Protein AF-A0A371GDV0-F1 (afdb_monomer_lite)

Sequence (166 aa):
MFTSFVPSLDIGCRSHICTNVKDLKGSTILAKDEVSLHLGNGTEVATLVVGIYLLLKLDNFYFIPTIDRNIIYISCLDKKGFSIIIKDKCCCLYLNDVFYANVLISNELYVLYLDMPIHNTNVKRAPNETIRSGFPYFITFIYDLNRYGFVYLIRHKVEAFEKFKE

pLDDT: mean 82.51, std 10.7, range [32.47, 93.88]

Foldseek 3Di:
DDPFQKAFEDQPDDAWEDQDCVQFDPKDFDDFPNDWDQDPVRDIDTFGIWGARPLLRDGGYTYDNPDPHTYDHVVSCVVVQWDWDDPPQWIWIDHPNHTQFTFHQDPNTGITGLQDWDWPLDKDADPPVLVVVQQRIWTWTAHRPPRDIDIDGHNDSVCSVVVVVD

Radius of gyration: 19.34 Å; chains: 1; bounding box: 46×32×54 Å

Structure (mmCIF, N/CA/C/O backbone):
data_AF-A0A371GDV0-F1
#
_entry.id   AF-A0A371GDV0-F1
#
loop_
_atom_site.group_PDB
_atom_site.id
_atom_site.type_symbol
_atom_site.label_atom_id
_atom_site.label_alt_id
_atom_site.label_comp_id
_atom_site.label_asym_id
_atom_site.label_entity_id
_atom_site.label_seq_id
_atom_site.pdbx_PDB_ins_code
_atom_site.Cartn_x
_atom_site.Cartn_y
_atom_site.Cartn_z
_atom_site.occupancy
_atom_site.B_iso_or_equiv
_atom_site.auth_seq_id
_atom_site.auth_comp_id
_atom_site.auth_asym_id
_atom_site.auth_atom_id
_atom_site.pdbx_PDB_model_num
ATOM 1 N N . MET A 1 1 ? 12.908 7.810 14.530 1.00 32.47 1 MET A N 1
ATOM 2 C CA . MET A 1 1 ? 12.203 6.652 15.119 1.00 32.47 1 MET A CA 1
ATOM 3 C C . MET A 1 1 ? 10.989 6.418 14.236 1.00 32.47 1 MET A C 1
ATOM 5 O O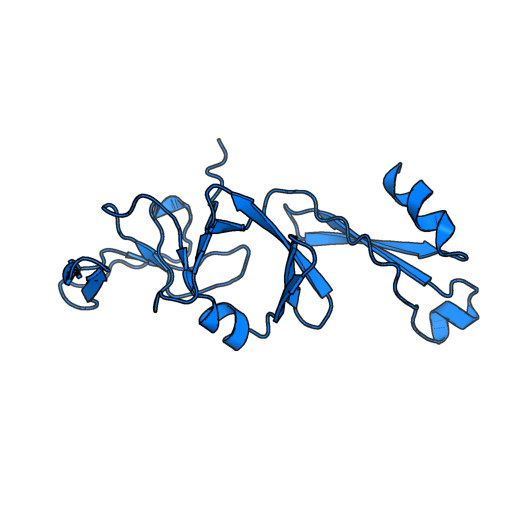 . MET A 1 1 ? 10.025 7.161 14.345 1.00 32.47 1 MET A O 1
ATOM 9 N N . PHE A 1 2 ? 11.129 5.550 13.233 1.00 40.69 2 PHE A N 1
ATOM 10 C CA . PHE A 1 2 ? 10.126 5.349 12.185 1.00 40.69 2 PHE A CA 1
ATOM 11 C C . PHE A 1 2 ? 9.046 4.412 12.725 1.00 40.69 2 PHE A 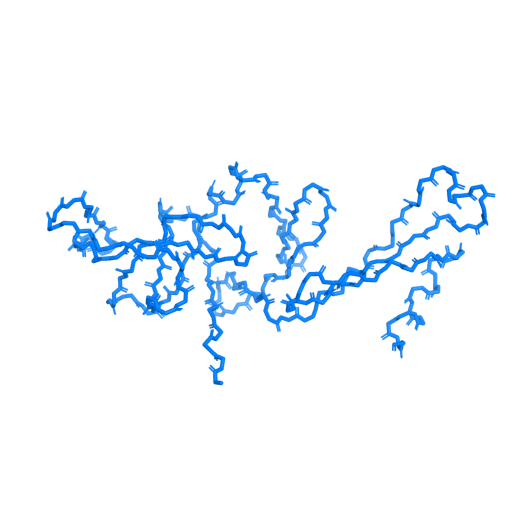C 1
ATOM 13 O O . PHE A 1 2 ? 9.347 3.265 13.046 1.00 40.69 2 PHE A O 1
ATOM 20 N N . THR A 1 3 ? 7.815 4.893 12.887 1.00 46.19 3 THR A N 1
ATOM 21 C CA . THR A 1 3 ? 6.669 3.993 13.022 1.00 46.19 3 THR A CA 1
ATOM 22 C C . THR A 1 3 ? 6.352 3.513 11.612 1.00 46.19 3 THR A C 1
ATOM 24 O O . THR A 1 3 ? 5.746 4.236 10.827 1.00 46.19 3 THR A O 1
ATOM 27 N N . SER A 1 4 ? 6.865 2.339 11.234 1.00 62.69 4 SER A N 1
ATOM 28 C CA . SER A 1 4 ? 6.491 1.723 9.965 1.00 62.69 4 SER A CA 1
ATOM 29 C C . SER A 1 4 ? 5.032 1.299 10.089 1.00 62.69 4 SER A C 1
ATOM 31 O O . SER A 1 4 ? 4.677 0.325 10.754 1.00 62.69 4 SER A O 1
ATOM 33 N N . PHE A 1 5 ? 4.144 2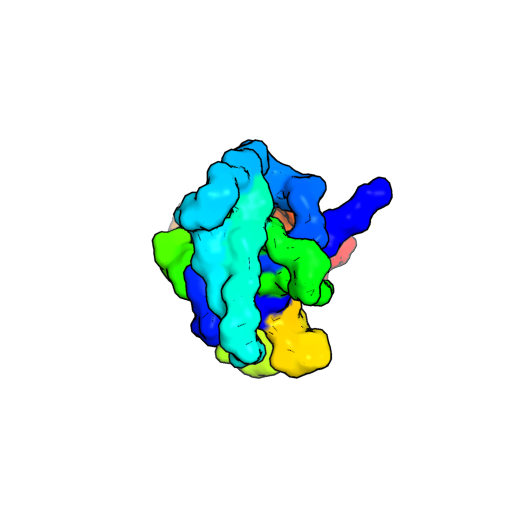.093 9.504 1.00 74.12 5 PHE A N 1
ATOM 34 C CA . PHE A 1 5 ? 2.777 1.661 9.290 1.00 74.12 5 PHE A CA 1
ATOM 35 C C . PHE A 1 5 ? 2.829 0.472 8.325 1.00 74.12 5 PHE A C 1
ATOM 37 O O . PHE A 1 5 ? 3.058 0.648 7.130 1.00 74.12 5 PHE A O 1
ATOM 44 N N . VAL A 1 6 ? 2.669 -0.740 8.860 1.00 86.06 6 VAL A N 1
ATOM 45 C CA . VAL A 1 6 ? 2.717 -1.996 8.100 1.00 86.06 6 VAL A CA 1
ATOM 46 C C . VAL A 1 6 ? 1.310 -2.602 8.069 1.00 86.06 6 VAL A C 1
ATOM 48 O O . VAL A 1 6 ? 0.921 -3.305 9.007 1.00 86.06 6 VAL A O 1
ATOM 51 N N . PRO A 1 7 ? 0.491 -2.278 7.053 1.00 90.75 7 PRO A N 1
ATOM 52 C CA . PRO A 1 7 ? -0.877 -2.758 6.967 1.00 90.75 7 PRO A CA 1
ATOM 53 C C . PRO A 1 7 ? -0.970 -4.112 6.269 1.00 90.75 7 PRO A C 1
ATOM 55 O O . PRO A 1 7 ? -0.239 -4.413 5.324 1.00 90.75 7 PRO A O 1
ATOM 58 N N . SER A 1 8 ? -1.947 -4.900 6.704 1.00 92.94 8 SER A N 1
ATOM 59 C CA . SER A 1 8 ? -2.414 -6.075 5.969 1.00 92.94 8 SER A CA 1
ATOM 60 C C . SER A 1 8 ? -3.525 -5.689 4.993 1.00 92.94 8 SER A C 1
ATOM 62 O O . SER A 1 8 ? -4.343 -4.816 5.288 1.00 92.94 8 SER A O 1
ATOM 64 N N . LEU A 1 9 ? -3.537 -6.303 3.814 1.00 93.25 9 LEU A N 1
ATOM 65 C CA . LEU A 1 9 ? -4.625 -6.164 2.856 1.00 93.25 9 LEU A CA 1
ATOM 66 C C . LEU A 1 9 ? -5.729 -7.162 3.203 1.00 93.25 9 LEU A C 1
ATOM 68 O O . LEU A 1 9 ? -5.455 -8.355 3.339 1.00 93.25 9 LEU A O 1
ATOM 72 N N . ASP A 1 10 ? -6.964 -6.681 3.304 1.00 92.56 10 ASP A N 1
ATOM 73 C CA . ASP A 1 10 ? -8.107 -7.510 3.674 1.00 92.56 10 ASP A CA 1
ATOM 74 C C . ASP A 1 10 ? -9.291 -7.280 2.721 1.00 92.56 10 ASP A C 1
ATOM 76 O O . ASP A 1 10 ? -9.672 -6.144 2.414 1.00 92.56 10 ASP A O 1
ATOM 80 N N . ILE A 1 11 ? -9.834 -8.391 2.214 1.00 90.12 11 ILE A N 1
ATOM 81 C CA . ILE A 1 11 ? -11.017 -8.440 1.342 1.00 90.12 11 ILE A CA 1
ATOM 82 C C . ILE A 1 11 ? -12.296 -8.499 2.193 1.00 90.12 11 ILE A C 1
ATOM 84 O O . ILE A 1 11 ? -13.350 -8.051 1.750 1.00 90.12 11 ILE A O 1
ATOM 88 N N . GLY A 1 12 ? -12.212 -9.055 3.406 1.00 89.88 12 GLY A N 1
ATOM 89 C CA . GLY A 1 12 ? -13.344 -9.278 4.304 1.00 89.88 12 GLY A CA 1
ATOM 90 C C . GLY A 1 12 ? -13.730 -8.067 5.154 1.00 89.88 12 GLY A C 1
ATOM 91 O O . GLY A 1 12 ? -14.810 -8.062 5.747 1.00 89.88 12 GLY A O 1
ATOM 92 N N . CYS A 1 13 ? -12.893 -7.031 5.214 1.00 89.38 13 CYS A N 1
ATOM 93 C CA . CYS A 1 13 ? -13.213 -5.804 5.934 1.00 89.38 13 CYS A CA 1
ATOM 94 C C . CYS A 1 13 ? -14.046 -4.834 5.078 1.00 89.38 13 CYS A C 1
ATOM 96 O O . CYS A 1 13 ? -14.204 -5.001 3.872 1.00 89.38 13 CYS A O 1
ATOM 98 N N . ARG A 1 14 ? -14.613 -3.805 5.718 1.00 89.31 14 ARG A N 1
ATOM 99 C CA . ARG A 1 14 ? -15.402 -2.749 5.047 1.00 89.31 14 ARG A CA 1
ATOM 100 C C . ARG A 1 14 ? -14.815 -1.350 5.203 1.00 89.31 14 ARG A C 1
ATOM 102 O O . ARG A 1 14 ? -15.349 -0.398 4.638 1.00 89.31 14 ARG A O 1
ATOM 109 N N . SER A 1 15 ? -13.730 -1.242 5.962 1.00 91.12 15 SER A N 1
ATOM 110 C CA . SER A 1 15 ? -13.149 0.020 6.397 1.00 91.12 15 SER A CA 1
ATOM 111 C C . SER A 1 15 ? -11.647 -0.128 6.573 1.00 91.12 15 SER A C 1
ATOM 113 O O . SER A 1 15 ? -11.155 -1.194 6.944 1.00 91.12 15 SER A O 1
ATOM 115 N N . HIS A 1 16 ? -10.920 0.960 6.338 1.00 93.50 16 HIS A N 1
ATOM 116 C CA . HIS A 1 16 ? -9.518 1.046 6.709 1.00 93.50 16 HIS A CA 1
ATOM 117 C C . HIS A 1 16 ? -9.386 1.165 8.226 1.00 93.50 16 HIS A C 1
ATOM 119 O O . HIS A 1 16 ? -10.087 1.966 8.846 1.00 93.50 16 HIS A O 1
ATOM 125 N N . ILE A 1 17 ? -8.476 0.396 8.818 1.00 92.50 17 ILE A N 1
ATOM 126 C CA . ILE A 1 17 ? -8.254 0.383 10.265 1.00 92.50 17 ILE A CA 1
ATOM 127 C C . IL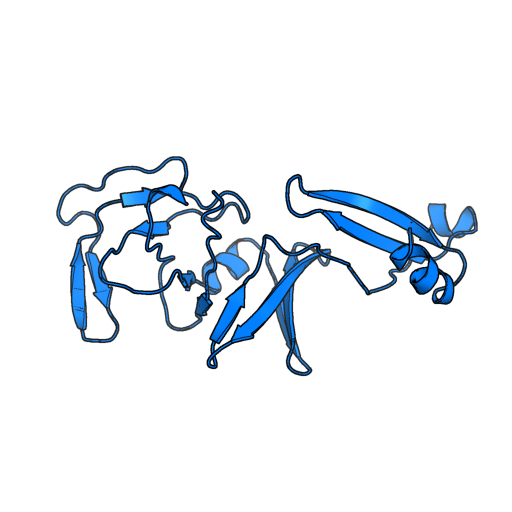E A 1 17 ? -6.812 0.773 10.545 1.00 92.50 17 ILE A C 1
ATOM 129 O O . ILE A 1 17 ? -5.880 0.287 9.899 1.00 92.50 17 ILE A O 1
ATOM 133 N N . CYS A 1 18 ? -6.640 1.650 11.527 1.00 91.56 18 CYS A N 1
ATOM 134 C CA . CYS A 1 18 ? -5.343 2.047 12.040 1.00 91.56 18 CYS A CA 1
ATOM 135 C C . CYS A 1 18 ? -5.258 1.783 13.546 1.00 91.56 18 CYS A C 1
ATOM 137 O O . CYS A 1 18 ? -6.203 2.050 14.286 1.00 91.56 18 CYS A O 1
ATOM 139 N N . THR A 1 19 ? -4.109 1.302 14.009 1.00 90.19 19 THR A N 1
ATOM 140 C CA . THR A 1 19 ? -3.831 1.037 15.429 1.00 90.19 19 THR A CA 1
ATOM 141 C C . THR A 1 19 ? -3.027 2.151 16.095 1.00 90.19 19 THR A C 1
ATOM 143 O O . THR A 1 19 ? -2.772 2.099 17.296 1.00 90.19 19 THR A O 1
ATOM 146 N N . ASN A 1 20 ? -2.638 3.187 15.345 1.00 87.81 20 ASN A N 1
ATOM 147 C CA . ASN A 1 20 ? -1.878 4.324 15.852 1.00 87.81 20 ASN A CA 1
ATOM 148 C C . ASN A 1 20 ? -2.208 5.617 15.089 1.00 87.81 20 ASN A C 1
ATOM 150 O O . ASN A 1 20 ? -1.750 5.841 13.973 1.00 87.81 20 ASN A O 1
ATOM 154 N N . VAL A 1 21 ? -2.929 6.534 15.739 1.00 87.19 21 VAL A N 1
ATOM 155 C CA . VAL A 1 21 ? -3.342 7.827 15.154 1.00 87.19 21 VAL A CA 1
ATOM 156 C C . VAL A 1 21 ? -2.174 8.648 14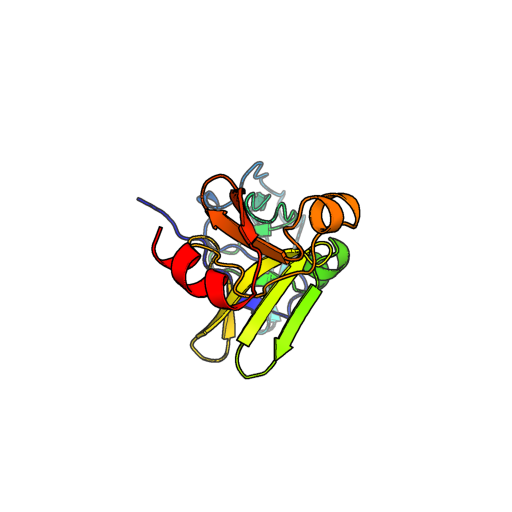.587 1.00 87.19 21 VAL A C 1
ATOM 158 O O . VAL A 1 21 ? -2.384 9.437 13.669 1.00 87.19 21 VAL A O 1
ATOM 161 N N . LYS A 1 22 ? -0.943 8.476 15.093 1.00 87.31 22 LYS A N 1
ATOM 162 C CA . LYS A 1 22 ? 0.238 9.213 14.604 1.00 87.31 22 LYS A CA 1
ATOM 163 C C . LYS A 1 22 ? 0.597 8.882 13.153 1.00 87.31 22 LYS A C 1
ATOM 165 O O . LYS A 1 22 ? 1.248 9.697 12.502 1.00 87.31 22 LYS A O 1
ATOM 170 N N . ASP A 1 23 ? 0.155 7.729 12.658 1.00 82.50 23 ASP A N 1
ATOM 171 C CA . ASP A 1 23 ? 0.371 7.302 11.275 1.00 82.50 23 ASP A CA 1
ATOM 172 C C . ASP A 1 23 ? -0.637 7.961 10.306 1.00 82.50 23 ASP A C 1
ATOM 174 O O . ASP A 1 23 ? -0.486 7.878 9.085 1.00 82.50 23 ASP A O 1
ATOM 178 N N . LEU A 1 24 ? -1.646 8.660 10.842 1.00 86.38 24 LEU A N 1
ATOM 179 C CA . LEU A 1 24 ? -2.678 9.367 10.088 1.00 86.38 24 LEU A CA 1
ATOM 180 C C . LEU A 1 24 ? -2.424 10.877 10.040 1.00 86.38 24 LEU A C 1
ATOM 182 O O . LEU A 1 24 ? -1.866 11.491 10.952 1.00 86.38 24 LEU A O 1
ATOM 186 N N . LYS A 1 25 ? -2.870 11.501 8.949 1.00 86.19 25 LYS A N 1
ATOM 187 C CA . LYS A 1 25 ? -2.785 12.947 8.711 1.00 86.19 25 LYS A CA 1
ATOM 188 C C . LYS A 1 25 ? -4.167 13.531 8.477 1.00 86.19 25 LYS A C 1
ATOM 190 O O . LYS A 1 25 ? -5.053 12.850 7.970 1.00 86.19 25 LYS A O 1
ATOM 195 N N . GLY A 1 26 ? -4.336 14.804 8.842 1.00 85.00 26 GLY A N 1
ATOM 196 C CA . GLY A 1 26 ? -5.645 15.467 8.784 1.00 85.00 26 GLY A CA 1
ATOM 197 C C . GLY A 1 26 ? -6.679 14.811 9.702 1.00 85.00 26 GLY A C 1
ATOM 198 O O . GLY A 1 26 ? -7.864 14.807 9.385 1.00 85.00 26 GLY A O 1
ATOM 199 N N . SER A 1 27 ? -6.220 14.200 10.796 1.00 85.88 27 SER A N 1
ATOM 200 C CA . SER A 1 27 ? -7.063 13.403 11.676 1.00 85.88 27 SER A CA 1
ATOM 201 C C . SER A 1 27 ? -8.109 14.264 12.381 1.00 85.88 27 SER A C 1
ATOM 203 O O . SER A 1 27 ? -7.773 15.313 12.930 1.00 85.88 27 SER A O 1
ATOM 205 N N . THR A 1 28 ? -9.359 13.807 12.390 1.00 87.38 28 THR A N 1
ATOM 206 C CA . THR A 1 28 ? -10.493 14.482 13.036 1.00 87.38 28 THR A CA 1
ATOM 207 C C . THR A 1 28 ? -11.096 13.570 14.098 1.00 87.38 28 THR A C 1
ATOM 209 O O . THR A 1 28 ? -11.224 12.364 13.879 1.00 87.38 28 THR A O 1
ATOM 212 N N . ILE A 1 29 ? -11.430 14.142 15.256 1.00 86.25 29 ILE A N 1
ATOM 213 C CA . ILE A 1 29 ? -12.131 13.433 16.332 1.00 86.25 29 ILE A CA 1
ATOM 214 C C . ILE A 1 29 ? -13.597 13.305 15.934 1.00 86.25 29 ILE A C 1
ATOM 216 O O . ILE A 1 29 ? -14.216 14.302 15.563 1.00 86.25 29 ILE A O 1
ATOM 220 N N . LEU A 1 30 ? -14.130 12.093 16.030 1.00 86.00 30 LEU A N 1
ATOM 221 C CA . LEU A 1 30 ? -15.540 11.829 15.769 1.00 86.00 30 LEU A CA 1
ATOM 222 C C . LEU A 1 30 ? -16.366 12.078 17.032 1.00 86.00 30 LEU A C 1
ATOM 224 O O . LEU A 1 30 ? -15.910 11.831 18.155 1.00 86.00 30 LEU A O 1
ATOM 228 N N . ALA A 1 31 ? -17.590 12.564 16.853 1.00 82.44 31 ALA A N 1
ATOM 229 C CA . ALA A 1 31 ? -18.554 12.628 17.934 1.00 82.44 31 ALA A CA 1
ATOM 230 C C . ALA A 1 31 ? -18.914 11.210 18.398 1.00 82.44 31 ALA A C 1
ATOM 232 O O . ALA A 1 31 ? -18.820 10.227 17.656 1.00 82.44 31 ALA A O 1
ATOM 233 N N . LYS A 1 32 ? -19.335 11.097 19.660 1.00 76.69 32 LYS A N 1
ATOM 234 C CA . LYS A 1 32 ? -19.792 9.819 20.202 1.00 76.69 32 LYS A CA 1
ATOM 235 C C . LYS A 1 32 ? -20.929 9.276 19.326 1.00 76.69 32 LYS A C 1
ATOM 237 O O . LYS A 1 32 ? -21.848 10.019 18.995 1.00 76.69 32 LYS A O 1
ATOM 242 N N . ASP A 1 33 ? -20.838 7.995 18.976 1.00 74.88 33 ASP A N 1
ATOM 243 C CA . ASP A 1 33 ? -21.821 7.261 18.170 1.00 74.88 33 ASP A CA 1
ATOM 244 C C . ASP A 1 33 ? -21.988 7.786 16.723 1.00 74.88 33 ASP A C 1
ATOM 246 O O . ASP A 1 33 ? -22.883 7.345 16.009 1.00 74.88 33 ASP A O 1
ATOM 250 N N . GLU A 1 34 ? -21.106 8.681 16.250 1.00 83.31 34 GLU A N 1
ATOM 251 C CA . GLU A 1 34 ? -21.110 9.161 14.857 1.00 83.31 34 GLU A CA 1
ATOM 252 C C . GLU A 1 34 ? -20.770 8.035 13.873 1.00 83.31 34 GLU A C 1
ATOM 254 O O . GLU A 1 34 ? -21.390 7.902 12.818 1.00 83.31 34 GLU A O 1
ATOM 259 N N . VAL A 1 35 ? -19.791 7.204 14.239 1.00 83.31 35 VAL A N 1
ATOM 260 C CA . VAL A 1 35 ? -19.423 5.996 13.500 1.00 83.31 35 VAL A CA 1
ATOM 261 C C . VAL A 1 35 ? -19.176 4.861 14.482 1.00 83.31 35 VAL A C 1
ATOM 263 O O . VAL A 1 35 ? -18.243 4.913 15.294 1.00 83.31 35 VAL A O 1
ATOM 266 N N . SER A 1 36 ? -19.968 3.800 14.356 1.00 84.25 36 SER A N 1
ATOM 267 C CA . SER A 1 36 ? -19.724 2.528 15.022 1.00 84.25 36 SER A CA 1
ATOM 268 C C . SER A 1 36 ? -19.312 1.455 14.018 1.00 84.25 36 SER A C 1
ATOM 270 O O . SER A 1 36 ? -19.820 1.366 12.897 1.00 84.25 36 SER A O 1
ATOM 272 N N . LEU A 1 37 ? -18.323 0.655 14.407 1.00 85.38 37 LEU A N 1
ATOM 273 C CA . LEU A 1 37 ? -17.807 -0.449 13.609 1.00 85.38 37 LEU A CA 1
ATOM 274 C C . LEU A 1 37 ? -18.061 -1.759 14.343 1.00 85.38 37 LEU A C 1
ATOM 276 O O . LEU A 1 37 ? -17.841 -1.862 15.547 1.00 85.38 37 LEU A O 1
ATOM 280 N N . HIS A 1 38 ? -18.502 -2.765 13.596 1.00 86.75 38 HIS A N 1
ATOM 281 C CA . HIS A 1 38 ? -18.688 -4.114 14.112 1.00 86.75 38 HIS A CA 1
ATOM 282 C C . HIS A 1 38 ? -17.444 -4.935 13.800 1.00 86.75 38 HIS A C 1
ATOM 284 O O . HIS A 1 38 ? -17.057 -5.085 12.639 1.00 86.75 38 HIS A O 1
ATOM 290 N N . LEU A 1 39 ? -16.814 -5.455 14.845 1.00 84.25 39 LEU A N 1
ATOM 291 C CA . LEU A 1 39 ? -15.691 -6.370 14.728 1.00 84.25 39 LEU A CA 1
ATOM 292 C C . LEU A 1 39 ? -16.178 -7.765 14.315 1.00 84.25 39 LEU A C 1
ATOM 294 O O . LEU A 1 39 ? -17.346 -8.114 14.487 1.00 84.25 39 LEU A O 1
ATOM 298 N N . GLY A 1 40 ? -15.267 -8.605 13.814 1.00 78.31 40 GLY A N 1
ATOM 299 C CA . GLY A 1 40 ? -15.595 -9.971 13.379 1.00 78.31 40 GLY A CA 1
ATOM 300 C C . GLY A 1 40 ? -16.144 -10.882 14.488 1.00 78.31 40 GLY A C 1
ATOM 301 O O . GLY A 1 40 ? -16.790 -11.882 14.195 1.00 78.31 40 GLY A O 1
ATOM 302 N N . ASN A 1 41 ? -15.935 -10.526 15.758 1.00 83.00 41 ASN A N 1
ATOM 303 C CA . ASN A 1 41 ? -16.502 -11.210 16.924 1.00 83.00 41 ASN A CA 1
ATOM 304 C C . ASN A 1 41 ? -17.880 -10.654 17.353 1.00 83.00 41 ASN A C 1
ATOM 306 O O . ASN A 1 41 ? -18.390 -11.040 18.402 1.00 83.00 41 ASN A O 1
ATOM 310 N N . GLY A 1 42 ? -18.459 -9.722 16.589 1.00 83.44 42 GLY A N 1
ATOM 311 C CA . GLY A 1 42 ? -19.738 -9.075 16.886 1.00 83.44 42 GLY A CA 1
ATOM 312 C C . GLY A 1 42 ? -19.659 -7.909 17.875 1.00 83.44 42 GLY A C 1
ATOM 313 O O . GLY A 1 42 ? -20.676 -7.265 18.114 1.00 83.44 42 GLY A O 1
ATOM 314 N N . THR A 1 43 ? -18.485 -7.602 18.439 1.00 87.38 43 THR A N 1
ATOM 315 C CA . THR A 1 43 ? -18.312 -6.426 19.299 1.00 87.38 43 THR A CA 1
ATOM 316 C C . THR A 1 43 ? -18.473 -5.147 18.484 1.00 87.38 43 THR A C 1
ATOM 318 O O . THR A 1 43 ? -17.793 -4.954 17.477 1.00 87.38 43 THR A O 1
ATOM 321 N N . GLU A 1 44 ? -19.339 -4.254 18.952 1.00 85.75 44 GLU A N 1
ATOM 322 C CA . GLU A 1 44 ? -19.458 -2.898 18.428 1.00 85.75 44 GLU A CA 1
ATOM 323 C C . GLU A 1 44 ? -18.428 -1.982 19.101 1.00 85.75 44 GLU A C 1
ATOM 325 O O . GLU A 1 44 ? -18.262 -1.992 20.323 1.00 85.75 44 GLU A O 1
ATOM 330 N N . VAL A 1 45 ? -17.717 -1.195 18.296 1.00 82.31 45 VAL A N 1
ATOM 331 C CA . VAL A 1 45 ? -16.703 -0.248 18.760 1.00 82.31 45 VAL A CA 1
ATOM 332 C C . VAL A 1 45 ? -16.992 1.127 18.176 1.00 82.31 45 VAL A C 1
ATOM 334 O O . VAL A 1 45 ? -17.050 1.300 16.957 1.00 82.31 45 VAL A O 1
ATOM 337 N N . ALA A 1 46 ? -17.136 2.121 19.053 1.00 78.25 46 ALA A N 1
ATOM 338 C CA . ALA A 1 46 ? -17.178 3.521 18.655 1.00 78.25 46 ALA A CA 1
ATOM 339 C C . ALA A 1 46 ? -15.791 3.954 18.166 1.00 78.25 46 ALA A C 1
ATOM 341 O O . ALA A 1 46 ? -14.790 3.760 18.864 1.00 78.25 46 ALA A O 1
ATOM 342 N N . THR A 1 47 ? -15.719 4.545 16.973 1.00 69.88 47 THR A N 1
ATOM 343 C CA . THR A 1 47 ? -14.440 5.056 16.473 1.00 69.88 47 THR A CA 1
ATOM 344 C C . THR A 1 47 ? -14.150 6.435 17.045 1.00 69.88 47 THR A C 1
ATOM 346 O O . THR A 1 47 ? -15.010 7.306 17.050 1.00 69.88 47 THR A O 1
ATOM 349 N N . LEU A 1 48 ? -12.910 6.649 17.485 1.00 73.56 48 LEU A N 1
ATOM 350 C CA . LEU A 1 48 ? -12.496 7.906 18.109 1.00 73.56 48 LEU A CA 1
ATOM 351 C C . LEU A 1 48 ? -11.932 8.918 17.107 1.00 73.56 48 LEU A C 1
ATOM 353 O O . LEU A 1 48 ? -12.061 10.123 17.308 1.00 73.56 48 LEU A O 1
ATOM 357 N N . VAL A 1 49 ? -11.268 8.442 16.049 1.00 81.44 49 VAL A N 1
ATOM 358 C CA . VAL A 1 49 ? -10.539 9.297 15.105 1.00 81.44 49 VAL A CA 1
ATOM 359 C C . VAL A 1 49 ? -10.626 8.736 13.690 1.00 81.44 49 VAL A C 1
ATOM 361 O O . VAL A 1 49 ? -10.435 7.534 13.494 1.00 81.44 49 VAL A O 1
ATOM 364 N N . VAL A 1 50 ? -10.846 9.622 12.716 1.00 88.31 50 VAL A N 1
ATOM 365 C CA . VAL A 1 50 ? -10.724 9.334 11.281 1.00 88.31 50 VAL A CA 1
ATOM 366 C C . VAL A 1 50 ? -9.581 10.138 10.663 1.00 88.31 50 VAL A C 1
ATOM 368 O O . VAL A 1 50 ? -9.383 11.291 11.040 1.00 88.31 50 VAL A O 1
ATOM 371 N N . GLY A 1 51 ? -8.823 9.574 9.720 1.00 83.38 51 GLY A N 1
ATOM 372 C CA . GLY A 1 51 ? -7.732 10.300 9.058 1.00 83.38 51 GLY A CA 1
ATOM 373 C C . GLY A 1 51 ? -7.307 9.747 7.698 1.00 83.38 51 GLY A C 1
ATOM 374 O O . GLY A 1 51 ? -7.920 8.827 7.154 1.00 83.38 51 GLY A O 1
ATOM 375 N N . ILE A 1 52 ? -6.251 10.347 7.140 1.00 80.62 52 ILE A N 1
ATOM 376 C CA . ILE A 1 52 ? -5.697 10.032 5.817 1.00 80.62 52 ILE A CA 1
ATOM 377 C C . ILE A 1 52 ? -4.333 9.363 5.972 1.00 80.62 52 ILE A C 1
ATOM 379 O O . ILE A 1 52 ? -3.450 9.888 6.655 1.00 80.62 52 ILE A O 1
ATOM 383 N N . TYR A 1 53 ? -4.120 8.262 5.256 1.00 78.62 53 TYR A N 1
ATOM 384 C CA . TYR A 1 53 ? -2.804 7.659 5.093 1.00 78.62 53 TYR A CA 1
ATOM 385 C C . TYR A 1 53 ? -2.107 8.208 3.837 1.00 78.62 53 TYR A C 1
ATOM 387 O O . TYR A 1 53 ? -2.499 7.926 2.701 1.00 78.62 53 TYR A O 1
ATOM 395 N N . LEU A 1 54 ? -1.071 9.031 4.036 1.00 68.75 54 LEU A N 1
ATOM 396 C CA . LEU A 1 54 ? -0.449 9.863 2.990 1.00 68.75 54 LEU A CA 1
ATOM 397 C C . LEU A 1 54 ? 0.201 9.079 1.844 1.00 68.75 54 LEU A C 1
ATOM 399 O O . LEU A 1 54 ? 0.145 9.531 0.698 1.00 68.75 54 LEU A O 1
ATOM 403 N N . LEU A 1 55 ? 0.835 7.939 2.135 1.00 73.12 55 LEU A N 1
ATOM 404 C CA . LEU A 1 55 ? 1.653 7.224 1.148 1.00 73.12 55 LEU A CA 1
ATOM 405 C C . LEU A 1 55 ? 0.810 6.696 -0.017 1.00 73.12 55 LEU A C 1
ATOM 407 O O . LEU A 1 55 ? 1.190 6.861 -1.177 1.00 73.12 55 LEU A O 1
ATOM 411 N N . LEU A 1 56 ? -0.373 6.159 0.281 1.00 79.56 56 LEU A N 1
ATOM 412 C CA . LEU A 1 56 ? -1.356 5.738 -0.722 1.00 79.56 56 LEU A CA 1
ATOM 413 C C . LEU A 1 56 ? -2.452 6.784 -0.977 1.00 79.56 56 LEU A C 1
ATOM 415 O O . LEU A 1 56 ? -3.295 6.578 -1.845 1.00 79.56 56 LEU A O 1
ATOM 419 N N . LYS A 1 57 ? -2.441 7.910 -0.247 1.00 83.56 57 LYS A N 1
ATOM 420 C CA . LYS A 1 57 ? -3.501 8.938 -0.264 1.00 83.56 57 LYS A CA 1
ATOM 421 C C . LYS A 1 57 ? -4.900 8.330 -0.079 1.00 83.56 57 LYS A C 1
ATOM 423 O O . LYS A 1 57 ? -5.854 8.683 -0.780 1.00 83.56 57 LYS A O 1
ATOM 428 N N . LEU A 1 58 ? -4.993 7.393 0.858 1.00 87.38 58 LEU A N 1
ATOM 429 C CA . LEU A 1 58 ? -6.241 6.742 1.237 1.00 87.38 58 LEU A CA 1
ATOM 430 C C . LEU A 1 58 ? -6.877 7.509 2.394 1.00 87.38 58 LEU A C 1
ATOM 432 O O . LEU A 1 58 ? -6.201 7.846 3.365 1.00 87.38 58 LEU A O 1
ATOM 436 N N . ASP A 1 59 ? -8.160 7.804 2.255 1.00 89.31 59 ASP A N 1
ATOM 437 C CA . ASP A 1 59 ? -8.985 8.496 3.243 1.00 89.31 59 ASP A CA 1
ATOM 438 C C . ASP A 1 59 ? -9.722 7.488 4.144 1.00 89.31 59 ASP A C 1
ATOM 440 O O . ASP A 1 59 ? -9.632 6.277 3.944 1.00 89.31 59 ASP A O 1
ATOM 444 N N . ASN A 1 60 ? -10.440 7.994 5.150 1.00 89.62 60 ASN A N 1
ATOM 445 C CA . ASN A 1 60 ? -11.338 7.203 5.996 1.00 89.62 60 ASN A CA 1
ATOM 446 C C . ASN A 1 60 ? -10.665 6.046 6.764 1.00 89.62 60 ASN A C 1
ATOM 448 O O . ASN A 1 60 ? -11.225 4.955 6.880 1.00 89.62 60 ASN A O 1
ATOM 452 N N . PHE A 1 61 ? -9.467 6.278 7.312 1.00 92.75 61 PHE A N 1
ATOM 453 C CA . PHE A 1 61 ? -8.863 5.371 8.294 1.00 92.75 61 PHE A CA 1
ATOM 454 C C . PHE A 1 61 ? -9.468 5.580 9.668 1.00 92.75 61 PHE A C 1
ATOM 456 O O . PHE A 1 61 ? -9.315 6.657 10.235 1.00 92.75 61 PHE A O 1
ATOM 463 N N . TYR A 1 62 ? -10.068 4.534 10.218 1.00 92.12 62 TYR A N 1
ATOM 464 C CA . TYR A 1 62 ? -10.666 4.532 11.544 1.00 92.12 62 TYR A CA 1
ATOM 465 C C . TYR A 1 62 ? -9.669 3.995 12.570 1.00 92.12 62 TYR A C 1
ATOM 467 O O . TYR A 1 62 ? -9.135 2.892 12.428 1.00 92.12 62 TYR A O 1
ATOM 475 N N . PHE A 1 63 ? -9.396 4.786 13.605 1.00 90.81 63 PHE A N 1
ATOM 476 C CA . PHE A 1 63 ? -8.533 4.360 14.700 1.00 90.81 63 PHE A CA 1
ATOM 477 C C . PHE A 1 63 ? -9.286 3.460 15.681 1.00 90.81 63 PHE A C 1
ATOM 479 O O . PHE A 1 63 ? -10.234 3.908 16.329 1.00 90.81 63 PHE A O 1
ATOM 486 N N . ILE A 1 64 ? -8.821 2.219 15.831 1.00 88.19 64 ILE A N 1
ATOM 487 C CA . ILE A 1 64 ? -9.364 1.256 16.793 1.00 88.19 64 ILE A CA 1
ATOM 488 C C . ILE A 1 64 ? -8.210 0.721 17.656 1.00 88.19 64 ILE A C 1
ATOM 490 O O . ILE A 1 64 ? -7.438 -0.112 17.182 1.00 88.19 64 ILE A O 1
ATOM 494 N N . PRO A 1 65 ? -8.082 1.152 18.926 1.00 82.69 65 PRO A N 1
ATOM 495 C CA . PRO A 1 65 ? -6.955 0.767 19.780 1.00 82.69 65 PRO A CA 1
ATOM 496 C C . PRO A 1 65 ? -6.993 -0.697 20.239 1.00 82.69 65 PRO A C 1
ATOM 498 O O . PRO A 1 65 ? -5.993 -1.205 20.733 1.00 82.69 65 PRO A O 1
ATOM 501 N N . THR A 1 66 ? -8.143 -1.367 20.126 1.00 84.75 66 THR A N 1
ATOM 502 C CA . THR A 1 66 ? -8.332 -2.763 20.554 1.00 84.75 66 THR A CA 1
ATOM 503 C C . THR A 1 66 ? -7.935 -3.786 19.490 1.00 84.75 66 THR A C 1
ATOM 505 O O . THR A 1 66 ? -7.884 -4.975 19.792 1.00 84.75 66 THR A O 1
ATOM 508 N N . ILE A 1 67 ? -7.658 -3.344 18.261 1.00 84.69 67 ILE A N 1
ATOM 509 C CA . ILE A 1 67 ? -7.166 -4.190 17.171 1.00 84.69 67 ILE A CA 1
ATOM 510 C C . ILE A 1 67 ? -5.635 -4.137 17.162 1.00 84.69 67 ILE A C 1
ATOM 512 O O . ILE A 1 67 ? -5.034 -3.096 17.414 1.00 84.69 67 ILE A O 1
ATOM 516 N N . ASP A 1 68 ? -4.994 -5.263 16.862 1.00 86.25 68 ASP A N 1
ATOM 517 C CA . ASP A 1 68 ? -3.537 -5.433 16.902 1.00 86.25 68 ASP A CA 1
ATOM 518 C C . ASP A 1 68 ? -2.841 -5.160 15.556 1.00 86.25 68 ASP A C 1
ATOM 520 O O . ASP A 1 68 ? -1.611 -5.140 15.484 1.00 86.25 68 ASP A O 1
ATOM 524 N N . ARG A 1 69 ? -3.603 -4.939 14.476 1.00 88.75 69 ARG A N 1
ATOM 525 C CA . ARG A 1 69 ? -3.075 -4.750 13.118 1.00 88.75 69 ARG A CA 1
ATOM 526 C C . ARG A 1 69 ? -3.731 -3.605 12.362 1.00 88.75 69 ARG A C 1
ATOM 528 O O . ARG A 1 69 ? -4.938 -3.391 12.420 1.00 88.75 69 ARG A O 1
ATOM 535 N N . ASN A 1 70 ? -2.916 -2.913 11.573 1.00 91.75 70 ASN A N 1
ATOM 536 C CA . ASN A 1 70 ? -3.402 -1.991 10.555 1.00 91.75 70 ASN A CA 1
ATOM 537 C C . ASN A 1 70 ? -4.010 -2.788 9.389 1.00 91.75 70 ASN A C 1
ATOM 539 O O . ASN A 1 70 ? -3.438 -3.794 8.951 1.00 91.75 70 ASN A O 1
ATOM 543 N N . ILE A 1 71 ? -5.147 -2.331 8.865 1.00 93.12 71 ILE A N 1
ATOM 544 C CA . ILE A 1 71 ? -5.874 -3.014 7.789 1.00 93.12 71 ILE A CA 1
ATOM 545 C C . ILE A 1 71 ? -6.172 -2.027 6.664 1.00 93.12 71 ILE A C 1
ATOM 547 O O . ILE A 1 71 ? -6.729 -0.948 6.879 1.00 93.12 71 ILE A O 1
ATOM 551 N N . ILE A 1 72 ? -5.827 -2.419 5.440 1.00 93.81 72 ILE A N 1
ATOM 552 C CA . ILE A 1 72 ? -6.276 -1.755 4.223 1.00 93.81 72 ILE A CA 1
ATOM 553 C C . ILE A 1 72 ? -7.454 -2.532 3.646 1.00 93.81 72 ILE A C 1
ATOM 555 O O . ILE A 1 72 ? -7.314 -3.685 3.240 1.00 93.81 72 ILE A O 1
ATOM 559 N N . TYR A 1 73 ? -8.591 -1.847 3.540 1.00 93.88 73 TYR A N 1
ATOM 560 C CA . TYR A 1 73 ? -9.740 -2.328 2.797 1.00 93.88 73 TYR A CA 1
ATOM 561 C C . TYR A 1 73 ? -9.462 -2.329 1.296 1.00 93.88 73 TYR A C 1
ATOM 563 O O . TYR A 1 73 ? -9.341 -1.273 0.665 1.00 93.88 73 TYR A O 1
ATOM 571 N N . ILE A 1 74 ? -9.368 -3.531 0.724 1.00 93.12 74 ILE A N 1
ATOM 572 C CA . ILE A 1 74 ? -8.972 -3.737 -0.671 1.00 93.12 74 ILE A CA 1
ATOM 573 C C . ILE A 1 74 ? -9.904 -3.024 -1.656 1.00 93.12 74 ILE A C 1
ATOM 575 O O . ILE A 1 74 ? -9.419 -2.413 -2.606 1.00 93.12 74 ILE A O 1
ATOM 579 N N . SER A 1 75 ? -11.222 -3.019 -1.442 1.00 92.38 75 SER A N 1
ATOM 580 C CA . SER A 1 75 ? -12.129 -2.384 -2.410 1.00 92.38 75 SER A CA 1
ATOM 581 C C . SER A 1 75 ? -11.950 -0.865 -2.497 1.00 92.38 75 SER A C 1
ATOM 583 O O . SER A 1 75 ? -12.370 -0.258 -3.477 1.00 92.38 75 SER A O 1
ATOM 585 N N . CYS A 1 76 ? -11.329 -0.222 -1.503 1.00 91.88 76 CYS A N 1
ATOM 586 C CA . CYS A 1 76 ? -10.972 1.191 -1.612 1.00 91.88 76 CYS A CA 1
ATOM 587 C C . CYS A 1 76 ? -9.777 1.415 -2.554 1.00 91.88 76 CYS A C 1
ATOM 589 O O . CYS A 1 76 ? -9.757 2.399 -3.293 1.00 91.88 76 CYS A O 1
ATOM 591 N N . LEU A 1 77 ? -8.816 0.481 -2.587 1.00 91.75 77 LEU A N 1
ATOM 592 C CA . LEU A 1 77 ? -7.718 0.503 -3.559 1.00 91.75 77 LEU A CA 1
ATOM 593 C C . LEU A 1 77 ? -8.261 0.402 -4.990 1.00 91.75 77 LEU A C 1
ATOM 595 O O . LEU A 1 77 ? -7.918 1.234 -5.829 1.00 91.75 77 LEU A O 1
ATOM 599 N N . ASP A 1 78 ? -9.162 -0.551 -5.232 1.00 92.06 78 ASP A N 1
ATOM 600 C CA . ASP A 1 78 ? -9.812 -0.749 -6.534 1.00 92.06 78 ASP A CA 1
ATOM 601 C C . ASP A 1 78 ? -10.558 0.516 -6.999 1.00 92.06 78 ASP A C 1
ATOM 603 O O . ASP A 1 78 ? -10.319 1.030 -8.090 1.00 92.06 78 ASP A O 1
ATOM 607 N N . LYS A 1 79 ? -11.350 1.135 -6.111 1.00 92.06 79 LYS A N 1
ATOM 608 C CA . LYS A 1 79 ? -12.034 2.416 -6.386 1.00 92.06 79 LYS A CA 1
ATOM 609 C C . LYS A 1 79 ? -11.086 3.571 -6.723 1.00 92.06 79 LYS A C 1
ATOM 611 O O . LYS A 1 79 ? -11.484 4.497 -7.425 1.00 92.06 79 LYS A O 1
ATOM 616 N N . LYS A 1 80 ? -9.851 3.553 -6.211 1.00 90.31 80 LYS A N 1
ATOM 617 C CA . LYS A 1 80 ? -8.805 4.546 -6.522 1.00 90.31 80 LYS A CA 1
ATOM 618 C C . LYS A 1 80 ? -8.024 4.196 -7.800 1.00 90.31 80 LYS A C 1
ATOM 620 O O . LYS A 1 80 ? -7.113 4.938 -8.160 1.00 90.31 80 LYS A O 1
ATOM 625 N N . GLY A 1 81 ? -8.375 3.106 -8.487 1.00 92.12 81 GLY A N 1
ATOM 626 C CA . GLY A 1 81 ? -7.756 2.659 -9.736 1.00 92.12 81 GLY A CA 1
ATOM 627 C C . GLY A 1 81 ? -6.518 1.784 -9.548 1.00 92.12 81 GLY A C 1
ATOM 628 O O . GLY A 1 81 ? -5.792 1.543 -10.513 1.00 92.12 81 GLY A O 1
ATOM 629 N N . PHE A 1 82 ? -6.242 1.323 -8.324 1.00 92.12 82 PHE A N 1
ATOM 630 C CA . PHE A 1 82 ? -5.162 0.370 -8.112 1.00 92.12 82 PHE A CA 1
ATOM 631 C C . PHE A 1 82 ? -5.587 -1.026 -8.560 1.00 92.12 82 PHE A C 1
ATOM 633 O O . PHE A 1 82 ? -6.644 -1.514 -8.170 1.00 92.12 82 PHE A O 1
ATOM 640 N N . SER A 1 83 ? -4.712 -1.714 -9.286 1.00 92.31 83 SER A N 1
ATOM 641 C CA . SER A 1 83 ? -4.853 -3.144 -9.545 1.00 92.31 83 SER A CA 1
ATOM 642 C C . SER A 1 83 ? -3.959 -3.942 -8.601 1.00 92.31 83 SER A C 1
ATOM 644 O O . SER A 1 83 ? -2.766 -3.648 -8.468 1.00 92.31 83 SER A O 1
ATOM 646 N N . ILE A 1 84 ? -4.524 -4.978 -7.987 1.00 92.06 84 ILE A N 1
ATOM 647 C CA . ILE A 1 84 ? -3.809 -5.928 -7.133 1.00 92.06 84 ILE A CA 1
ATOM 648 C C . ILE A 1 84 ? -3.652 -7.226 -7.917 1.00 92.06 84 ILE A C 1
ATOM 650 O O . ILE A 1 84 ? -4.639 -7.821 -8.344 1.00 92.06 84 ILE A O 1
ATOM 654 N N . ILE A 1 85 ? -2.413 -7.669 -8.108 1.00 91.06 85 ILE A N 1
ATOM 655 C CA . ILE A 1 85 ? -2.105 -8.903 -8.830 1.00 91.06 85 ILE A CA 1
ATOM 656 C C . ILE A 1 85 ? -1.511 -9.899 -7.845 1.00 91.06 85 ILE A C 1
ATOM 658 O O . ILE A 1 85 ? -0.441 -9.651 -7.296 1.00 91.06 85 ILE A O 1
ATOM 662 N N . ILE A 1 86 ? -2.187 -11.033 -7.661 1.00 90.81 86 ILE A N 1
ATOM 663 C CA . ILE A 1 86 ? -1.691 -12.172 -6.884 1.00 90.81 86 ILE A CA 1
ATOM 664 C C . ILE A 1 86 ? -1.340 -13.286 -7.863 1.00 90.81 86 ILE A C 1
ATOM 666 O O . ILE A 1 86 ? -2.214 -13.835 -8.533 1.00 90.81 86 ILE A O 1
ATOM 670 N N . LYS A 1 87 ? -0.053 -13.611 -7.965 1.00 88.25 87 LYS A N 1
ATOM 671 C CA . LYS A 1 87 ? 0.446 -14.646 -8.873 1.00 88.25 87 LYS A CA 1
ATOM 672 C C . LYS A 1 87 ? 1.792 -15.168 -8.387 1.00 88.25 87 LYS A C 1
ATOM 674 O O . LYS A 1 87 ? 2.575 -14.408 -7.834 1.00 88.25 87 LYS A O 1
ATOM 679 N N . ASP A 1 88 ? 2.071 -16.452 -8.603 1.00 83.81 88 ASP A N 1
ATOM 680 C CA . ASP A 1 88 ? 3.399 -17.046 -8.382 1.00 83.81 88 ASP A CA 1
ATOM 681 C C . ASP A 1 88 ? 3.958 -16.805 -6.962 1.00 83.81 88 ASP A C 1
ATOM 683 O O . ASP A 1 88 ? 5.154 -16.610 -6.774 1.00 83.81 88 ASP A O 1
ATOM 687 N N . LYS A 1 89 ? 3.078 -16.836 -5.945 1.00 77.62 89 LYS A N 1
ATOM 688 C CA . LYS A 1 89 ? 3.375 -16.537 -4.523 1.00 77.62 89 LYS A CA 1
ATOM 689 C C . LYS A 1 89 ? 3.781 -15.083 -4.234 1.00 77.62 89 LYS A C 1
ATOM 691 O O . LYS A 1 89 ? 4.210 -14.781 -3.123 1.00 77.62 89 LYS A O 1
ATOM 696 N N . CYS A 1 90 ? 3.599 -14.180 -5.189 1.00 76.50 90 CYS A N 1
ATOM 697 C CA . CYS A 1 90 ? 3.791 -12.746 -5.029 1.00 76.50 90 CYS A CA 1
ATOM 698 C C . CYS A 1 90 ? 2.443 -12.020 -5.066 1.00 76.50 90 CYS A C 1
ATOM 700 O O . CYS A 1 90 ? 1.508 -12.444 -5.750 1.00 76.50 90 CYS A O 1
ATOM 702 N N . CYS A 1 91 ? 2.352 -10.908 -4.340 1.00 88.38 91 CYS A N 1
ATOM 703 C CA . CYS A 1 91 ? 1.267 -9.951 -4.475 1.00 88.38 91 CYS A CA 1
ATOM 704 C C . CYS A 1 91 ? 1.867 -8.580 -4.792 1.00 88.38 91 CYS A C 1
ATOM 706 O O . CYS A 1 91 ? 2.834 -8.152 -4.164 1.00 88.38 91 CYS A O 1
ATOM 708 N N . CYS A 1 92 ? 1.324 -7.919 -5.806 1.00 86.44 92 CYS A N 1
ATOM 709 C CA . CYS A 1 92 ? 1.857 -6.675 -6.337 1.00 86.44 92 CYS A CA 1
ATOM 710 C C . CYS A 1 92 ? 0.734 -5.659 -6.505 1.00 86.44 92 CYS A C 1
ATOM 712 O O . CYS A 1 92 ? -0.348 -5.988 -6.995 1.00 86.44 92 CYS A O 1
ATOM 714 N N . LEU A 1 93 ? 1.021 -4.413 -6.142 1.00 88.38 93 LEU A N 1
ATOM 715 C CA . LEU A 1 93 ? 0.119 -3.286 -6.315 1.00 88.38 93 LEU A CA 1
ATOM 716 C C . LEU A 1 93 ? 0.578 -2.448 -7.512 1.00 88.38 93 LEU A C 1
ATOM 718 O O . LEU A 1 93 ? 1.759 -2.106 -7.605 1.00 88.38 93 LEU A O 1
ATOM 722 N N . TYR A 1 94 ? -0.342 -2.091 -8.405 1.00 86.19 94 TYR A N 1
ATOM 723 C CA . TYR A 1 94 ? -0.079 -1.211 -9.546 1.00 86.19 94 TYR A CA 1
ATOM 724 C C . TYR A 1 94 ? -1.115 -0.093 -9.623 1.00 86.19 94 TYR A C 1
ATOM 726 O O . TYR A 1 94 ? -2.248 -0.272 -9.191 1.00 86.19 94 TYR A O 1
ATOM 734 N N . LEU A 1 95 ? -0.738 1.034 -10.221 1.00 85.38 95 LEU A N 1
ATOM 735 C CA . LEU A 1 95 ? -1.632 2.138 -10.567 1.00 85.38 95 LEU A CA 1
ATOM 736 C C . LEU A 1 95 ? -1.329 2.572 -12.002 1.00 85.38 95 LEU A C 1
ATOM 738 O O . LEU A 1 95 ? -0.188 2.929 -12.292 1.00 85.38 95 LEU A O 1
ATOM 742 N N . ASN A 1 96 ? -2.321 2.545 -12.898 1.00 83.44 96 ASN A N 1
ATOM 743 C CA . ASN A 1 96 ? -2.138 2.865 -14.325 1.00 83.44 96 ASN A CA 1
ATOM 744 C C . ASN A 1 96 ? -0.965 2.086 -14.963 1.00 83.44 96 ASN A C 1
ATOM 746 O O . ASN A 1 96 ? -0.076 2.676 -15.576 1.00 83.44 96 ASN A O 1
ATOM 750 N N . ASP A 1 97 ? -0.904 0.769 -14.728 1.00 78.06 97 ASP A N 1
ATOM 751 C CA . ASP A 1 97 ? 0.179 -0.140 -15.150 1.00 78.06 97 ASP A CA 1
ATOM 752 C C . ASP A 1 97 ? 1.582 0.179 -14.593 1.00 78.06 97 ASP A C 1
ATOM 754 O O . ASP A 1 97 ? 2.581 -0.453 -14.965 1.00 78.06 97 ASP A O 1
ATOM 758 N N . VAL A 1 98 ? 1.703 1.146 -13.681 1.00 75.69 98 VAL A N 1
ATOM 759 C CA . VAL A 1 98 ? 2.947 1.461 -12.972 1.00 75.69 98 VAL A CA 1
ATOM 760 C C . VAL A 1 98 ? 3.007 0.642 -11.693 1.00 75.69 98 VAL A C 1
ATOM 762 O O . VAL A 1 98 ? 2.082 0.666 -10.886 1.00 75.69 98 VAL A O 1
ATOM 765 N N . PHE A 1 99 ? 4.104 -0.093 -11.515 1.00 77.25 99 PHE A N 1
ATOM 766 C CA . PHE A 1 99 ? 4.359 -0.864 -10.302 1.00 77.25 99 PHE 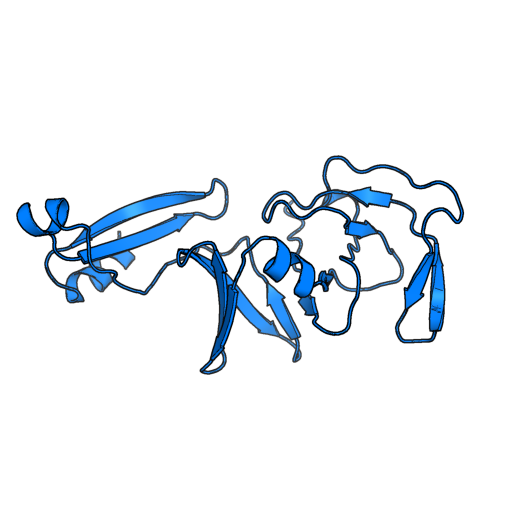A CA 1
ATOM 767 C C . PHE A 1 99 ? 4.507 0.077 -9.104 1.00 77.25 99 PHE A C 1
ATOM 769 O O . PHE A 1 99 ? 5.298 1.018 -9.162 1.00 77.25 99 PHE A O 1
ATOM 776 N N . TYR A 1 100 ? 3.735 -0.174 -8.048 1.00 78.56 100 TYR A N 1
ATOM 777 C CA . TYR A 1 100 ? 3.655 0.694 -6.878 1.00 78.56 100 TYR A CA 1
ATOM 778 C C . TYR A 1 100 ? 4.259 0.066 -5.628 1.00 78.56 100 TYR A C 1
ATOM 780 O O . TYR A 1 100 ? 4.917 0.769 -4.878 1.00 78.56 100 TYR A O 1
ATOM 788 N N . ALA A 1 101 ? 4.023 -1.220 -5.363 1.00 79.50 101 ALA A N 1
ATOM 789 C CA . ALA A 1 101 ? 4.577 -1.875 -4.180 1.00 79.50 101 ALA A CA 1
ATOM 790 C C . ALA A 1 101 ? 4.543 -3.400 -4.286 1.00 79.50 101 ALA A C 1
ATOM 792 O O . ALA A 1 101 ? 3.648 -3.975 -4.916 1.00 79.50 101 ALA A O 1
ATOM 793 N N . ASN A 1 102 ? 5.481 -4.038 -3.583 1.00 79.94 102 ASN A N 1
ATOM 794 C CA . ASN A 1 102 ? 5.375 -5.446 -3.225 1.00 79.94 102 ASN A CA 1
ATOM 795 C C . ASN A 1 102 ? 4.508 -5.606 -1.978 1.00 79.94 102 ASN A C 1
ATOM 797 O O . ASN A 1 102 ? 4.584 -4.832 -1.022 1.00 79.94 102 ASN A O 1
ATOM 801 N N . VAL A 1 103 ? 3.732 -6.676 -1.981 1.00 86.94 103 VAL A N 1
ATOM 802 C CA . VAL A 1 103 ? 2.943 -7.142 -0.854 1.00 86.94 103 VAL A CA 1
ATOM 803 C C . VAL A 1 103 ? 3.437 -8.549 -0.538 1.00 86.94 103 VAL A C 1
ATOM 805 O O . VAL A 1 103 ? 3.353 -9.462 -1.363 1.00 86.94 103 VAL A O 1
ATOM 808 N N . LEU A 1 104 ? 4.019 -8.707 0.644 1.00 85.19 104 LEU A N 1
ATOM 809 C CA . LEU A 1 104 ? 4.666 -9.943 1.069 1.00 85.19 104 LEU A CA 1
ATOM 810 C C . LEU A 1 104 ? 3.701 -10.779 1.900 1.00 85.19 104 LEU A C 1
ATOM 812 O O . LEU A 1 104 ? 2.925 -10.244 2.687 1.00 85.19 104 LEU A O 1
ATOM 816 N N . ILE A 1 105 ? 3.769 -12.099 1.753 1.00 87.12 105 ILE A N 1
ATOM 817 C CA . ILE A 1 105 ? 3.008 -13.003 2.614 1.00 87.12 105 ILE A CA 1
ATOM 818 C C . ILE A 1 105 ? 3.763 -13.156 3.937 1.00 87.12 105 ILE A C 1
ATOM 820 O O . ILE A 1 105 ? 4.918 -13.579 3.945 1.00 87.12 105 ILE A O 1
ATOM 824 N N . SER A 1 106 ? 3.109 -12.828 5.049 1.00 85.62 106 SER A N 1
ATOM 825 C CA . SER A 1 106 ? 3.630 -13.017 6.405 1.00 85.62 106 SER A CA 1
ATOM 826 C C . SER A 1 106 ? 2.504 -13.476 7.325 1.00 85.62 106 SER A C 1
ATOM 828 O O . SER A 1 106 ? 1.463 -12.824 7.399 1.00 85.62 106 SER A O 1
ATOM 830 N N . ASN A 1 107 ? 2.697 -14.613 8.005 1.00 87.62 107 ASN A N 1
ATOM 831 C CA . ASN A 1 107 ? 1.671 -15.266 8.829 1.00 87.62 107 ASN A CA 1
ATOM 832 C C . ASN A 1 107 ? 0.323 -15.397 8.094 1.00 87.62 107 ASN A C 1
ATOM 834 O O . ASN A 1 107 ? -0.705 -14.976 8.613 1.00 87.62 107 ASN A O 1
ATOM 838 N N . GLU A 1 108 ? 0.362 -15.913 6.860 1.00 88.38 108 GLU A N 1
ATOM 839 C CA . GLU A 1 108 ? -0.811 -16.127 5.989 1.00 88.38 108 GLU A CA 1
ATOM 840 C C . GLU A 1 108 ? -1.561 -14.853 5.552 1.00 88.38 108 GLU A C 1
ATOM 842 O O . GLU A 1 108 ? -2.569 -14.941 4.857 1.00 88.38 108 GLU A O 1
ATOM 847 N N . LEU A 1 109 ? -1.046 -13.662 5.874 1.00 90.25 109 LEU A N 1
ATOM 848 C CA . LEU A 1 109 ? -1.616 -12.386 5.448 1.00 90.25 109 LEU A CA 1
ATOM 849 C C . LEU A 1 109 ? -0.760 -11.705 4.384 1.00 90.25 109 LEU A C 1
ATOM 851 O O . LEU A 1 109 ? 0.469 -11.784 4.397 1.00 90.25 109 LEU A O 1
ATOM 855 N N . TYR A 1 110 ? -1.424 -10.962 3.504 1.00 91.38 110 TYR A N 1
ATOM 856 C CA . TYR A 1 110 ? -0.791 -10.068 2.543 1.00 91.38 110 TYR A CA 1
ATOM 857 C C . TYR A 1 110 ? -0.417 -8.753 3.221 1.00 91.38 110 TYR A C 1
ATOM 859 O O . TYR A 1 110 ? -1.274 -7.913 3.476 1.00 91.38 110 TYR A O 1
ATOM 867 N N . VAL A 1 111 ? 0.865 -8.574 3.519 1.00 89.62 111 VAL A N 1
ATOM 868 C CA . VAL A 1 111 ? 1.399 -7.419 4.240 1.00 89.62 111 VAL A CA 1
ATOM 869 C C . VAL A 1 111 ? 2.077 -6.462 3.269 1.00 89.62 111 VAL A C 1
ATOM 871 O O . VAL A 1 111 ? 2.989 -6.834 2.528 1.00 89.62 111 VAL A O 1
ATOM 874 N N . LEU A 1 112 ? 1.621 -5.214 3.261 1.00 87.50 112 LEU A N 1
ATOM 875 C CA . LEU A 1 112 ? 2.148 -4.169 2.399 1.00 87.50 112 LEU A CA 1
ATOM 876 C C . LEU A 1 112 ? 3.328 -3.470 3.085 1.00 87.50 112 LEU A C 1
ATOM 878 O O . LEU A 1 112 ? 3.184 -2.909 4.170 1.00 87.50 112 LEU A O 1
ATOM 882 N N . TYR A 1 113 ? 4.474 -3.451 2.410 1.00 78.62 113 TYR A N 1
ATOM 883 C CA . TYR A 1 113 ? 5.660 -2.722 2.851 1.00 78.62 113 TYR A CA 1
ATOM 884 C C . TYR A 1 113 ? 5.917 -1.559 1.894 1.00 78.62 113 TYR A C 1
ATOM 886 O O . TYR A 1 113 ? 6.237 -1.774 0.727 1.00 78.62 113 TYR A O 1
ATOM 894 N N . LEU A 1 114 ? 5.750 -0.329 2.387 1.00 71.88 114 LEU A N 1
ATOM 895 C CA . LEU A 1 114 ? 5.950 0.896 1.599 1.00 71.88 114 LEU A CA 1
ATOM 896 C C . LEU A 1 114 ? 7.328 1.535 1.811 1.00 71.88 114 LEU A C 1
ATOM 898 O O . LEU A 1 114 ? 7.743 2.334 0.981 1.00 71.88 114 LEU A O 1
ATOM 902 N N . ASP A 1 115 ? 8.039 1.130 2.865 1.00 67.44 115 ASP A N 1
ATOM 903 C CA . ASP A 1 115 ? 9.389 1.601 3.217 1.00 67.44 115 ASP A CA 1
ATOM 904 C C . ASP A 1 115 ? 10.494 0.702 2.624 1.00 67.44 115 ASP A C 1
ATOM 906 O O . ASP A 1 115 ? 11.612 0.642 3.134 1.00 67.44 115 ASP A O 1
ATOM 910 N N . MET A 1 116 ? 10.152 -0.098 1.610 1.00 63.19 116 MET A N 1
ATOM 911 C CA . MET A 1 116 ? 11.102 -0.952 0.905 1.00 63.19 116 MET A CA 1
ATOM 912 C C . MET A 1 116 ? 11.424 -0.309 -0.444 1.00 63.19 116 MET A C 1
ATOM 914 O O . MET A 1 116 ? 10.487 0.073 -1.150 1.00 63.19 116 MET A O 1
ATOM 918 N N . PRO A 1 117 ? 12.700 -0.246 -0.865 1.00 60.88 117 PRO A N 1
ATOM 919 C CA . PRO A 1 117 ? 13.049 0.260 -2.183 1.00 60.88 117 PRO A CA 1
ATOM 920 C C . PRO A 1 117 ? 12.340 -0.557 -3.270 1.00 60.88 117 PRO A C 1
ATOM 922 O O . PRO A 1 117 ? 12.401 -1.789 -3.313 1.00 60.88 117 PRO A O 1
ATOM 925 N N . ILE A 1 118 ? 11.626 0.148 -4.146 1.00 61.53 118 ILE A N 1
ATOM 926 C CA . ILE A 1 118 ? 10.807 -0.448 -5.196 1.00 61.53 118 ILE A CA 1
ATOM 927 C C . ILE A 1 118 ? 11.665 -0.524 -6.453 1.00 61.53 118 ILE A C 1
ATOM 929 O O . ILE A 1 118 ? 11.854 0.455 -7.182 1.00 61.53 118 ILE A O 1
ATOM 933 N N . HIS A 1 119 ? 12.155 -1.720 -6.755 1.00 62.00 119 HIS A N 1
ATOM 934 C CA . HIS A 1 119 ? 12.784 -1.979 -8.041 1.00 62.00 119 HIS A CA 1
ATOM 935 C C . HIS A 1 119 ? 11.740 -2.554 -8.998 1.00 62.00 119 HIS A C 1
ATOM 937 O O . HIS A 1 119 ? 11.280 -3.683 -8.813 1.00 62.00 119 HIS A O 1
ATOM 943 N N . ASN A 1 120 ? 11.343 -1.803 -10.031 1.00 63.75 120 ASN A N 1
ATOM 944 C CA . ASN A 1 120 ? 10.562 -2.404 -11.107 1.00 63.75 120 ASN A CA 1
ATOM 945 C C . ASN A 1 120 ? 11.508 -3.289 -11.923 1.00 63.75 120 ASN A C 1
ATOM 947 O O . ASN A 1 120 ? 12.294 -2.802 -12.729 1.00 63.75 120 ASN A O 1
ATOM 951 N N . THR A 1 121 ? 11.421 -4.597 -11.716 1.00 65.06 121 THR A N 1
ATOM 952 C CA . THR A 1 121 ? 12.236 -5.582 -12.433 1.00 65.06 121 THR A CA 1
ATOM 953 C C . THR A 1 121 ? 11.748 -5.850 -13.854 1.00 65.06 121 THR A C 1
ATOM 955 O O . THR A 1 121 ? 12.399 -6.575 -14.606 1.00 65.06 121 THR A O 1
ATOM 958 N N . ASN A 1 122 ? 10.618 -5.261 -14.258 1.00 71.19 122 ASN A N 1
ATOM 959 C CA . ASN A 1 122 ? 10.052 -5.472 -15.577 1.00 71.19 122 ASN A CA 1
ATOM 960 C C . ASN A 1 122 ? 10.550 -4.418 -16.575 1.00 71.19 122 ASN A C 1
ATOM 962 O O . ASN A 1 122 ? 10.195 -3.237 -16.506 1.00 71.19 122 ASN A O 1
ATOM 966 N N . VAL A 1 123 ? 11.345 -4.879 -17.541 1.00 79.31 123 VAL A N 1
ATOM 967 C CA . VAL A 1 123 ? 11.814 -4.079 -18.674 1.00 79.31 123 VAL A CA 1
ATOM 968 C C . VAL A 1 123 ? 10.664 -3.831 -19.648 1.00 79.31 123 VAL A C 1
ATOM 970 O O . VAL A 1 123 ? 10.179 -4.751 -20.317 1.00 79.31 123 VAL A O 1
ATOM 973 N N . LYS A 1 124 ? 10.266 -2.564 -19.774 1.00 85.50 124 LYS A N 1
ATOM 974 C CA . LYS A 1 124 ? 9.166 -2.125 -20.636 1.00 85.50 124 LYS A CA 1
ATOM 975 C C . LYS A 1 124 ? 9.679 -1.641 -21.990 1.00 85.50 124 LYS A C 1
ATOM 977 O O . LYS A 1 124 ? 10.834 -1.244 -22.136 1.00 85.50 124 LYS A O 1
ATOM 982 N N . ARG A 1 125 ? 8.808 -1.679 -23.002 1.00 87.69 125 ARG A N 1
ATOM 983 C CA . ARG A 1 125 ? 9.091 -1.120 -24.332 1.00 87.69 125 ARG A CA 1
ATOM 984 C C . ARG A 1 125 ? 8.933 0.397 -24.288 1.00 87.69 125 ARG A C 1
ATOM 986 O O . ARG A 1 125 ? 7.933 0.884 -23.769 1.00 87.69 125 ARG A O 1
ATOM 993 N N . ALA A 1 126 ? 9.910 1.121 -24.821 1.00 86.44 126 ALA A N 1
ATOM 994 C CA . ALA A 1 126 ? 9.905 2.577 -24.820 1.00 86.44 126 ALA A CA 1
ATOM 995 C C . ALA A 1 126 ? 8.912 3.159 -25.852 1.00 86.44 126 ALA A C 1
ATOM 997 O O . ALA A 1 126 ? 8.519 2.455 -26.789 1.00 86.44 126 ALA A O 1
ATOM 998 N N . PRO A 1 127 ? 8.506 4.435 -25.714 1.00 87.88 127 PRO A N 1
ATOM 999 C CA . PRO A 1 127 ? 7.727 5.137 -26.732 1.00 87.88 127 PRO A CA 1
ATOM 1000 C C . PRO A 1 127 ? 8.439 5.169 -28.093 1.00 87.88 127 PRO A C 1
ATOM 1002 O O . PRO A 1 127 ? 9.667 5.123 -28.169 1.00 87.88 127 PRO A O 1
ATOM 1005 N N . ASN A 1 128 ? 7.674 5.301 -29.183 1.00 86.50 128 ASN A N 1
ATOM 1006 C CA . ASN A 1 128 ? 8.208 5.234 -30.553 1.00 86.50 128 ASN A CA 1
ATOM 1007 C C . ASN A 1 128 ? 9.348 6.229 -30.829 1.00 86.50 128 ASN A C 1
ATOM 1009 O O . ASN A 1 128 ? 10.283 5.897 -31.554 1.00 86.50 128 ASN A O 1
ATOM 1013 N N . GLU A 1 129 ? 9.300 7.425 -30.248 1.00 84.75 129 GLU A N 1
ATOM 1014 C CA . GLU A 1 129 ? 10.356 8.435 -30.389 1.00 84.75 129 GLU A CA 1
ATOM 1015 C C . GLU A 1 129 ? 11.677 7.979 -29.751 1.00 84.75 129 GLU A C 1
ATOM 1017 O O . GLU A 1 129 ? 12.738 8.100 -30.359 1.00 84.75 129 GLU A O 1
ATOM 1022 N N . THR A 1 130 ? 11.610 7.360 -28.572 1.00 82.81 130 THR A N 1
ATOM 1023 C CA . THR A 1 130 ? 12.765 6.798 -27.856 1.00 82.81 130 THR A CA 1
ATOM 1024 C C . THR A 1 130 ? 13.322 5.549 -28.546 1.00 82.81 130 THR A C 1
ATOM 1026 O O . THR A 1 130 ? 14.532 5.332 -28.590 1.00 82.81 130 THR A O 1
ATOM 1029 N N . ILE A 1 131 ? 12.454 4.741 -29.164 1.00 84.38 131 ILE A N 1
ATOM 1030 C CA . ILE A 1 131 ? 12.893 3.625 -30.012 1.00 84.38 131 ILE A CA 1
ATOM 1031 C C . ILE A 1 131 ? 13.725 4.163 -31.188 1.00 84.38 131 ILE A C 1
ATOM 1033 O O . ILE A 1 131 ? 14.784 3.614 -31.491 1.00 84.38 131 ILE A O 1
ATOM 1037 N N . ARG A 1 132 ? 13.282 5.255 -31.830 1.00 85.38 132 ARG A N 1
ATOM 1038 C CA . ARG A 1 132 ? 13.995 5.884 -32.958 1.00 85.38 132 ARG A CA 1
ATOM 1039 C C . ARG A 1 132 ? 15.352 6.470 -32.561 1.00 85.38 132 ARG A C 1
ATOM 1041 O O . ARG A 1 132 ? 16.245 6.494 -33.399 1.00 85.38 132 ARG A O 1
ATOM 1048 N N . SER A 1 133 ? 15.534 6.881 -31.305 1.00 87.06 133 SER A N 1
ATOM 1049 C CA . SER A 1 133 ? 16.837 7.320 -30.781 1.00 87.06 133 SER A CA 1
ATOM 1050 C C . SER A 1 133 ? 17.766 6.166 -30.370 1.00 87.06 133 SER A C 1
ATOM 1052 O O . SER A 1 133 ? 18.877 6.406 -29.897 1.00 87.06 133 SER A O 1
ATOM 1054 N N . GLY A 1 134 ? 17.354 4.911 -30.589 1.00 91.69 134 GLY A N 1
ATOM 1055 C CA . GLY A 1 134 ? 18.189 3.724 -30.403 1.00 91.69 134 GLY A CA 1
ATOM 1056 C C . GLY A 1 134 ? 18.070 3.053 -29.035 1.00 91.69 134 GLY A C 1
ATOM 1057 O O . GLY A 1 134 ? 18.865 2.157 -28.753 1.00 91.69 134 GLY A O 1
ATOM 1058 N N . PHE A 1 135 ? 17.091 3.439 -28.211 1.00 91.25 135 PHE A N 1
ATOM 1059 C CA . PHE A 1 135 ? 16.833 2.843 -26.896 1.00 91.25 135 PHE A CA 1
ATOM 1060 C C . PHE A 1 135 ? 15.425 2.235 -26.843 1.00 91.25 135 PHE A C 1
ATOM 1062 O O . PHE A 1 135 ? 14.476 2.866 -26.375 1.00 91.25 135 PHE A O 1
ATOM 1069 N N . PRO A 1 136 ? 15.246 1.006 -27.354 1.00 90.88 136 PRO A N 1
ATOM 1070 C CA . PRO A 1 136 ? 13.929 0.393 -27.459 1.00 90.88 136 PRO A CA 1
ATOM 1071 C C . PRO A 1 136 ? 13.275 0.017 -26.124 1.00 90.88 136 PRO A C 1
ATOM 1073 O O . PRO A 1 136 ? 12.087 -0.326 -26.111 1.00 90.88 136 PRO A O 1
ATOM 1076 N N . TYR A 1 137 ? 14.012 0.069 -25.015 1.00 90.62 137 TYR A N 1
ATOM 1077 C CA . TYR A 1 137 ? 13.543 -0.379 -23.712 1.00 90.62 137 TYR A CA 1
ATOM 1078 C C . TYR A 1 137 ? 13.839 0.633 -22.608 1.00 90.62 137 TYR A C 1
ATOM 1080 O O . TYR A 1 137 ? 14.761 1.443 -22.716 1.00 90.62 137 TYR A O 1
ATOM 1088 N N . PHE A 1 138 ? 13.084 0.535 -21.516 1.00 88.62 138 PHE A N 1
ATOM 1089 C CA . PHE A 1 138 ? 13.381 1.249 -20.282 1.00 88.62 138 PHE A CA 1
ATOM 1090 C C . PHE A 1 138 ? 13.092 0.408 -19.035 1.00 88.62 138 PHE A C 1
ATOM 1092 O O . PHE A 1 138 ? 12.244 -0.491 -19.049 1.00 88.62 138 PHE A O 1
ATOM 1099 N N . ILE A 1 139 ? 13.790 0.734 -17.950 1.00 86.00 139 ILE A N 1
ATOM 1100 C CA . ILE A 1 139 ? 13.558 0.220 -16.597 1.00 86.00 139 ILE A CA 1
ATOM 1101 C C . ILE A 1 139 ? 13.409 1.398 -15.628 1.00 86.00 139 ILE A C 1
ATOM 1103 O O . ILE A 1 139 ? 13.996 2.460 -15.842 1.00 86.00 139 ILE A O 1
ATOM 1107 N N . THR A 1 140 ? 12.591 1.232 -14.589 1.00 79.81 140 THR A N 1
ATOM 1108 C CA . THR A 1 140 ? 12.302 2.285 -13.607 1.00 79.81 140 THR A CA 1
ATOM 1109 C C . THR A 1 140 ? 12.699 1.850 -12.201 1.00 79.81 140 THR A C 1
ATOM 1111 O O . THR A 1 140 ? 12.265 0.798 -11.741 1.00 79.81 140 THR A O 1
ATOM 1114 N N . PHE A 1 141 ? 13.442 2.676 -11.478 1.00 75.56 141 PHE A N 1
ATOM 1115 C CA . PHE A 1 141 ? 13.758 2.458 -10.065 1.00 75.56 141 PHE A CA 1
ATOM 1116 C C . PHE A 1 141 ? 13.073 3.543 -9.258 1.00 75.56 141 PHE A C 1
ATOM 1118 O O . PHE A 1 141 ? 13.288 4.714 -9.543 1.00 75.56 141 PHE A O 1
ATOM 1125 N N . ILE A 1 142 ? 12.222 3.183 -8.301 1.00 70.31 142 ILE A N 1
ATOM 1126 C CA . ILE A 1 142 ? 11.449 4.154 -7.525 1.00 70.31 142 ILE A CA 1
ATOM 1127 C C . ILE A 1 142 ? 11.930 4.094 -6.079 1.00 70.31 142 ILE A C 1
ATOM 1129 O O . ILE A 1 142 ? 11.807 3.062 -5.420 1.00 70.31 142 ILE A O 1
ATOM 1133 N N . TYR A 1 143 ? 12.460 5.214 -5.588 1.00 63.75 143 TYR A N 1
ATOM 1134 C CA . TYR A 1 143 ? 12.780 5.372 -4.176 1.00 63.75 143 TYR A CA 1
ATOM 1135 C C . TYR A 1 143 ? 11.525 5.777 -3.396 1.00 63.75 143 TYR A C 1
ATOM 1137 O O . TYR A 1 143 ? 10.805 6.716 -3.753 1.00 63.75 143 TYR A O 1
ATOM 1145 N N . ASP A 1 144 ? 11.293 5.036 -2.324 1.00 57.69 144 ASP A N 1
ATOM 1146 C CA . ASP A 1 144 ? 10.166 5.070 -1.392 1.00 57.69 144 ASP A CA 1
ATOM 1147 C C . ASP A 1 144 ? 9.910 6.443 -0.748 1.00 57.69 144 ASP A C 1
ATOM 1149 O O . ASP A 1 144 ? 8.779 6.929 -0.766 1.00 57.69 144 ASP A O 1
ATOM 1153 N N . LEU A 1 145 ? 10.945 7.115 -0.237 1.00 48.31 145 LEU A N 1
ATOM 1154 C CA . LEU A 1 145 ? 10.761 8.280 0.640 1.00 48.31 145 LEU A CA 1
ATOM 1155 C C . LEU A 1 145 ? 10.155 9.507 -0.060 1.00 48.31 145 LEU A C 1
ATOM 1157 O O . LEU A 1 145 ? 9.377 10.239 0.549 1.00 48.31 145 LEU A O 1
ATOM 1161 N N . ASN A 1 146 ? 10.467 9.719 -1.344 1.00 54.16 146 ASN A N 1
ATOM 1162 C CA . ASN A 1 146 ? 10.040 10.909 -2.096 1.00 54.16 146 ASN A CA 1
ATOM 1163 C C . ASN A 1 146 ? 9.328 10.584 -3.419 1.00 54.16 146 ASN A C 1
ATOM 1165 O O . ASN A 1 146 ? 9.019 11.502 -4.180 1.00 54.16 146 ASN A O 1
ATOM 1169 N N . ARG A 1 147 ? 9.091 9.297 -3.727 1.00 60.72 147 ARG A N 1
ATOM 1170 C CA . ARG A 1 147 ? 8.687 8.828 -5.070 1.00 60.72 147 ARG A CA 1
ATOM 1171 C C . ARG A 1 147 ? 9.614 9.331 -6.182 1.00 60.72 147 ARG A C 1
ATOM 1173 O O . ARG A 1 147 ? 9.193 9.496 -7.327 1.00 60.72 147 ARG A O 1
ATOM 1180 N N . TYR A 1 148 ? 10.878 9.588 -5.843 1.00 61.53 148 TYR A N 1
ATOM 1181 C CA . TYR A 1 148 ? 11.881 9.984 -6.818 1.00 61.53 148 TYR A CA 1
ATOM 1182 C C . TYR A 1 148 ? 12.249 8.741 -7.623 1.00 61.53 148 TYR A C 1
ATOM 1184 O O . TYR A 1 148 ? 12.722 7.745 -7.071 1.00 61.53 148 TYR A O 1
ATOM 1192 N N . GLY A 1 149 ? 11.932 8.774 -8.912 1.00 69.25 149 GLY A N 1
ATOM 1193 C CA . GLY A 1 149 ? 12.123 7.655 -9.818 1.00 69.25 149 GLY A CA 1
ATOM 1194 C C . GLY A 1 149 ? 13.272 7.918 -10.779 1.00 69.25 149 GLY A C 1
ATOM 1195 O O . GLY A 1 149 ? 13.331 8.982 -11.390 1.00 69.25 149 GLY A O 1
ATOM 1196 N N . PHE A 1 150 ? 14.149 6.940 -10.962 1.00 76.50 150 PHE A N 1
ATOM 1197 C CA . PHE A 1 150 ? 15.100 6.917 -12.064 1.00 76.50 150 PHE A CA 1
ATOM 1198 C C . PHE A 1 150 ? 14.507 6.118 -13.216 1.00 76.50 150 PHE A C 1
ATOM 1200 O O . PHE A 1 150 ? 13.963 5.031 -13.016 1.00 76.50 150 PHE A O 1
ATOM 1207 N N . VAL A 1 151 ? 14.620 6.651 -14.430 1.00 83.94 151 VAL A N 1
ATOM 1208 C CA . VAL A 1 151 ? 14.279 5.940 -15.664 1.00 83.94 151 VAL A CA 1
ATOM 1209 C C . VAL A 1 151 ? 15.569 5.723 -16.433 1.00 83.94 151 VAL A C 1
ATOM 1211 O O . VAL A 1 151 ? 16.213 6.685 -16.844 1.00 83.94 151 VAL A O 1
ATOM 1214 N N . TYR A 1 152 ? 15.933 4.464 -16.648 1.00 87.00 152 TYR A N 1
ATOM 1215 C CA . TYR A 1 152 ? 17.091 4.109 -17.458 1.00 87.00 152 TYR A CA 1
ATOM 1216 C C . TYR A 1 152 ? 16.615 3.612 -18.810 1.00 87.00 152 TYR A C 1
ATOM 1218 O O . TYR A 1 152 ? 15.873 2.633 -18.898 1.00 87.00 152 TYR A O 1
ATOM 1226 N N . LEU A 1 153 ? 17.059 4.292 -19.861 1.00 90.12 153 LEU A N 1
ATOM 1227 C CA . LEU A 1 153 ? 16.905 3.844 -21.236 1.00 90.12 153 LEU A CA 1
ATOM 1228 C C . LEU A 1 153 ? 18.003 2.826 -21.546 1.00 90.12 153 LEU A C 1
ATOM 1230 O O . LEU A 1 153 ? 19.176 3.094 -21.290 1.00 90.12 153 LEU A O 1
ATOM 1234 N N . ILE A 1 154 ? 17.630 1.671 -22.090 1.00 91.62 154 ILE A N 1
ATOM 1235 C CA . ILE A 1 154 ? 18.566 0.576 -22.376 1.00 91.62 154 ILE A CA 1
ATOM 1236 C C . ILE A 1 154 ? 18.371 0.050 -23.798 1.00 91.62 154 ILE A C 1
ATOM 1238 O O . ILE A 1 154 ? 17.264 0.098 -24.352 1.00 91.62 154 ILE A O 1
ATOM 1242 N N . ARG A 1 155 ? 19.454 -0.440 -24.411 1.00 92.06 155 ARG A N 1
ATOM 1243 C CA . ARG A 1 155 ? 19.415 -0.924 -25.802 1.00 92.06 155 ARG A CA 1
ATOM 1244 C C . ARG A 1 155 ? 18.967 -2.374 -25.875 1.00 92.06 155 ARG A C 1
ATOM 1246 O O . ARG A 1 155 ? 18.145 -2.737 -26.718 1.00 92.06 155 ARG A O 1
ATOM 1253 N N . HIS A 1 156 ? 19.443 -3.184 -24.937 1.00 90.69 156 HIS A N 1
ATOM 1254 C CA . HIS A 1 156 ? 19.098 -4.591 -24.805 1.00 90.69 156 HIS A CA 1
ATOM 1255 C C . HIS A 1 156 ? 18.567 -4.894 -23.402 1.00 90.69 156 HIS A C 1
ATOM 1257 O O . HIS A 1 156 ? 19.060 -4.364 -22.413 1.00 90.69 156 HIS A O 1
ATOM 1263 N N . LYS A 1 157 ? 17.585 -5.803 -23.291 1.00 88.00 157 LYS A N 1
ATOM 1264 C CA . LYS A 1 157 ? 16.984 -6.166 -21.990 1.00 88.00 157 LYS A CA 1
ATOM 1265 C C . LYS A 1 157 ? 18.008 -6.676 -20.966 1.00 88.00 157 LYS A C 1
ATOM 1267 O O . LYS A 1 157 ? 17.792 -6.507 -19.774 1.00 88.00 157 LYS A O 1
ATOM 1272 N N . VAL A 1 158 ? 19.108 -7.280 -21.425 1.00 87.88 158 VAL A N 1
ATOM 1273 C CA . VAL A 1 158 ? 20.189 -7.798 -20.568 1.00 87.88 158 VAL A CA 1
ATOM 1274 C C . VAL A 1 158 ? 20.934 -6.700 -19.804 1.00 87.88 158 VAL A C 1
ATOM 1276 O O . VAL A 1 158 ? 21.442 -6.963 -18.722 1.00 87.88 158 VAL A O 1
ATOM 1279 N N . GLU A 1 159 ? 20.941 -5.460 -20.306 1.00 88.81 159 GLU A N 1
ATOM 1280 C CA . GLU A 1 159 ? 21.571 -4.314 -19.630 1.00 88.81 159 GLU A CA 1
ATOM 1281 C C . GLU A 1 159 ? 20.852 -3.936 -18.329 1.00 88.81 159 GLU A C 1
ATOM 1283 O O . GLU A 1 159 ? 21.429 -3.251 -17.488 1.00 88.81 159 GLU A O 1
ATOM 1288 N N . ALA A 1 160 ? 19.612 -4.402 -18.131 1.00 84.69 160 ALA A N 1
ATOM 1289 C CA . ALA A 1 160 ? 18.866 -4.156 -16.905 1.00 84.69 160 ALA A CA 1
ATOM 1290 C C . ALA A 1 160 ? 19.643 -4.619 -15.666 1.00 84.69 160 ALA A C 1
ATOM 1292 O O . ALA A 1 160 ? 19.667 -3.886 -14.686 1.00 84.69 160 ALA A O 1
ATOM 1293 N N . PHE A 1 161 ? 20.325 -5.772 -15.728 1.00 82.81 161 PHE A N 1
ATOM 1294 C CA . PHE A 1 161 ? 21.111 -6.316 -14.612 1.00 82.81 161 PHE A CA 1
ATOM 1295 C C . PHE A 1 161 ? 22.240 -5.392 -14.161 1.00 82.81 161 PHE A C 1
ATOM 1297 O O . PHE A 1 161 ? 22.511 -5.306 -12.967 1.00 82.81 161 PHE A O 1
ATOM 1304 N N . GLU A 1 162 ? 22.876 -4.684 -15.092 1.00 86.12 162 GLU A N 1
ATOM 1305 C CA . GLU A 1 162 ? 23.932 -3.730 -14.751 1.00 86.12 162 GLU A CA 1
ATOM 1306 C C . GLU A 1 162 ? 23.352 -2.483 -14.079 1.00 86.12 162 GLU A C 1
ATOM 1308 O O . GLU A 1 162 ? 23.946 -1.968 -13.139 1.00 86.12 162 GLU A O 1
ATOM 1313 N N . LYS A 1 163 ? 22.134 -2.069 -14.454 1.00 84.25 163 LYS A N 1
ATOM 1314 C CA . LYS A 1 163 ? 21.439 -0.941 -13.812 1.00 84.25 163 LYS A CA 1
ATOM 1315 C C . LYS A 1 163 ? 21.025 -1.195 -12.365 1.00 84.25 163 LYS A C 1
ATOM 1317 O O . LYS A 1 163 ? 20.825 -0.235 -11.638 1.00 84.25 163 LYS A O 1
ATOM 1322 N N . PHE A 1 164 ? 20.933 -2.451 -11.924 1.00 73.75 164 PHE A N 1
ATOM 1323 C CA . PHE A 1 164 ? 20.718 -2.772 -10.504 1.00 73.75 164 PHE A CA 1
ATOM 1324 C C . PHE A 1 164 ? 21.969 -2.590 -9.634 1.00 73.75 164 PHE A C 1
ATOM 1326 O O . PHE A 1 164 ? 21.851 -2.637 -8.412 1.00 73.75 164 PHE A O 1
ATOM 1333 N N . LYS A 1 165 ? 23.156 -2.466 -10.239 1.00 77.12 165 LYS A N 1
ATOM 1334 C CA . LYS A 1 165 ? 24.433 -2.344 -9.520 1.00 77.12 165 LYS A CA 1
ATOM 1335 C C . LYS A 1 165 ? 24.906 -0.894 -9.371 1.00 77.12 165 LYS A C 1
ATOM 1337 O O . LYS A 1 165 ? 25.897 -0.674 -8.678 1.00 77.12 165 LYS A O 1
ATOM 1342 N N . GLU A 1 166 ? 24.257 0.042 -10.064 1.00 72.69 166 GLU A N 1
ATOM 1343 C CA . GLU A 1 166 ? 24.507 1.492 -9.993 1.00 72.69 166 GLU A CA 1
ATOM 1344 C C . GLU A 1 166 ? 23.848 2.097 -8.748 1.00 72.69 166 GLU A C 1
ATOM 1346 O O . GLU A 1 166 ? 24.503 2.954 -8.113 1.00 72.69 166 GLU A O 1
#

Organism: Mucuna pruriens (NCBI:txid157652)

Secondary structure (DSSP, 8-state):
------EEEESS-SSEEES-GGG-EEEEEPPTTSSEEE-TTS-EEE--EEEEETTTTEEEEEE-TT-SSEEEEHHHHHHTTEEEEEETTEEEEEETTEEEEEEEEETTEEEE-SSS-EE----EEPPHHHHHTT--EEEEEEETTTTEEEEEEESSGGGHHHHT--